Protein AF-A0A1F6ZNY7-F1 (afdb_monomer)

Nearest PDB structures (foldseek):
  6zw5-assembly1_A  TM=9.817E-01  e=1.149E+00  Nostoc punctiforme
  6zw4-assembly1_H  TM=9.532E-01  e=1.403E+00  Nostoc punctiforme
  8qfv-assembly1_0  TM=9.860E-01  e=2.912E+00  Synechocystis sp. PCC 6803
  8qhv-assembly1_0  TM=9.841E-01  e=4.058E+00  Synechocystis sp. PCC 6803
  4whe-assembly1_A  TM=9.569E-01  e=4.952E+00  Escherichia coli K-12

pLDDT: mean 96.02, std 4.6, range [66.75, 98.31]

Mean predicted aligned error: 2.65 Å

Secondary structure (DSSP, 8-state):
-HHHHHHHHHHHHHHHHHHHHHHHHHHHHHTT-HHHHHHHHHHHHHHHHHHHHHHHHHHT-

Radius of gyration: 14.11 Å; Cα contacts (8 Å, |Δi|>4): 41; chains: 1; bounding box: 34×14×35 Å

Solvent-accessible surface area (backbone atoms only — not comparable to full-atom values): 3246 Å² total; per-residue (Å²): 109,73,66,57,56,51,43,50,53,52,41,53,53,41,50,55,49,39,54,54,34,53,56,52,22,51,53,24,52,76,71,68,36,60,70,58,21,53,49,30,52,54,54,36,53,54,44,50,54,53,34,53,54,44,50,60,53,51,76,78,104

Structure (mmCIF, N/CA/C/O backbone):
data_AF-A0A1F6ZNY7-F1
#
_entry.id   AF-A0A1F6ZNY7-F1
#
loop_
_atom_site.group_PDB
_atom_site.id
_atom_site.type_symbol
_atom_site.label_atom_id
_atom_site.label_alt_id
_atom_site.label_comp_id
_atom_site.label_asym_id
_atom_site.label_entity_id
_atom_site.label_seq_id
_atom_site.pdbx_PDB_ins_code
_atom_site.Cartn_x
_atom_site.Cartn_y
_atom_site.Cartn_z
_atom_site.occupancy
_atom_site.B_iso_or_equiv
_atom_site.auth_seq_id
_atom_site.auth_comp_id
_atom_site.auth_asym_id
_atom_site.auth_atom_id
_atom_site.pdbx_PDB_model_num
ATOM 1 N N . MET A 1 1 ? 18.554 1.376 -18.168 1.00 66.75 1 MET A N 1
ATOM 2 C CA . MET A 1 1 ? 18.581 2.269 -16.974 1.00 66.75 1 MET A CA 1
ATOM 3 C C . MET A 1 1 ? 17.264 2.986 -16.663 1.00 66.75 1 MET A C 1
ATOM 5 O O . MET A 1 1 ? 16.803 2.867 -15.534 1.00 66.75 1 MET A O 1
ATOM 9 N N . LYS A 1 2 ? 16.642 3.738 -17.594 1.00 87.75 2 LYS A N 1
ATOM 10 C CA . LYS A 1 2 ? 15.426 4.535 -17.289 1.00 87.75 2 LYS A CA 1
ATOM 11 C C . LYS A 1 2 ? 14.249 3.691 -16.765 1.00 87.75 2 LYS A C 1
ATOM 13 O O . LYS A 1 2 ? 13.563 4.117 -15.845 1.00 87.75 2 LYS A O 1
ATOM 18 N N . ARG A 1 3 ? 14.038 2.484 -17.309 1.00 89.06 3 ARG A N 1
ATOM 19 C CA . ARG A 1 3 ? 12.972 1.562 -16.873 1.00 89.06 3 ARG A CA 1
ATOM 20 C C . ARG A 1 3 ? 13.198 1.024 -15.455 1.00 89.06 3 ARG A C 1
ATOM 22 O O . ARG A 1 3 ? 12.304 1.183 -14.635 1.00 89.06 3 ARG A O 1
ATOM 29 N N . LYS A 1 4 ? 14.401 0.521 -15.154 1.00 92.75 4 LYS A N 1
ATOM 30 C CA . LYS A 1 4 ? 14.819 0.094 -13.805 1.00 92.75 4 LYS A CA 1
ATOM 31 C C . LYS A 1 4 ? 14.569 1.176 -12.742 1.00 92.75 4 LYS A C 1
ATOM 33 O O . LYS A 1 4 ? 13.868 0.928 -11.7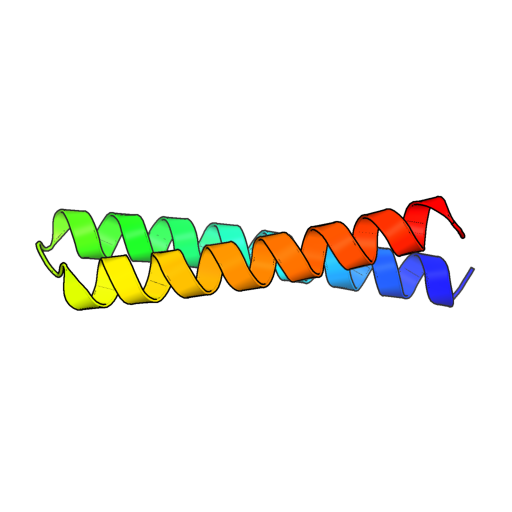71 1.00 92.75 4 LYS A O 1
ATOM 38 N N . LYS A 1 5 ? 15.017 2.414 -12.999 1.00 94.81 5 LYS A N 1
ATOM 39 C CA . LYS A 1 5 ? 14.782 3.560 -12.096 1.00 94.81 5 LYS A CA 1
ATOM 40 C C . LYS A 1 5 ? 13.294 3.891 -11.909 1.00 94.81 5 LYS A C 1
ATOM 42 O O . LYS A 1 5 ? 12.885 4.253 -10.812 1.00 94.81 5 LYS A O 1
ATOM 47 N N . ARG A 1 6 ? 12.471 3.783 -12.962 1.00 94.19 6 ARG A N 1
ATOM 48 C CA . ARG A 1 6 ? 11.012 3.993 -12.855 1.00 94.19 6 ARG A CA 1
ATOM 49 C C . ARG A 1 6 ? 10.335 2.913 -12.012 1.00 94.19 6 ARG A C 1
ATOM 51 O O . ARG A 1 6 ? 9.464 3.248 -11.221 1.00 94.19 6 ARG A O 1
ATOM 58 N N . LEU A 1 7 ? 10.741 1.654 -12.171 1.00 95.44 7 LEU A N 1
ATOM 59 C CA . LEU A 1 7 ? 10.223 0.546 -11.367 1.00 95.44 7 LEU A CA 1
ATOM 60 C C . LEU A 1 7 ? 10.573 0.726 -9.887 1.00 95.44 7 LEU A C 1
ATOM 62 O O . LEU A 1 7 ? 9.672 0.656 -9.062 1.00 95.44 7 LEU A O 1
ATOM 66 N N . GLN A 1 8 ? 11.827 1.069 -9.569 1.00 96.25 8 GLN A N 1
ATOM 67 C CA . GLN A 1 8 ? 12.256 1.363 -8.193 1.00 96.25 8 GLN A CA 1
ATOM 68 C C . GLN A 1 8 ? 11.416 2.473 -7.549 1.00 96.25 8 GLN A C 1
ATOM 70 O O . GLN A 1 8 ? 10.834 2.259 -6.493 1.00 96.25 8 GLN A O 1
ATOM 75 N N . LYS A 1 9 ? 11.241 3.614 -8.231 1.00 96.62 9 LYS A N 1
ATOM 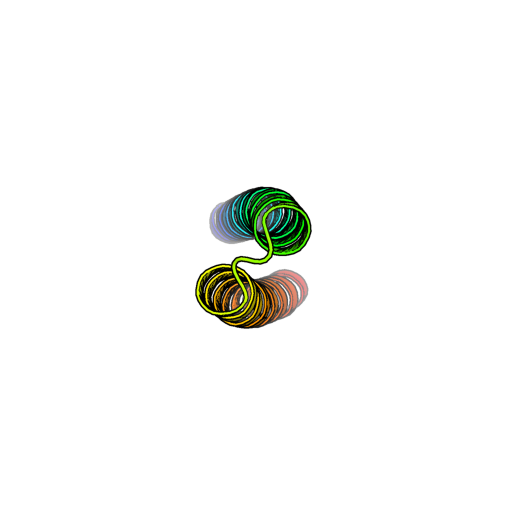76 C CA . LYS A 1 9 ? 10.372 4.698 -7.736 1.00 96.62 9 LYS A CA 1
ATOM 77 C C . LY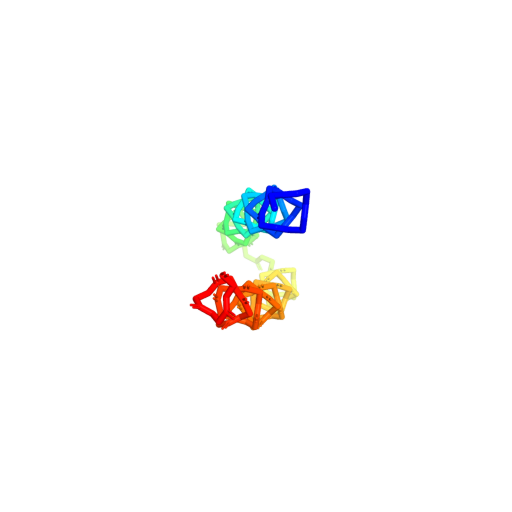S A 1 9 ? 8.921 4.255 -7.537 1.00 96.62 9 LYS A C 1
ATOM 79 O O . LYS A 1 9 ? 8.268 4.687 -6.594 1.00 96.62 9 LYS A O 1
ATOM 84 N N . GLY A 1 10 ? 8.407 3.411 -8.432 1.00 96.81 10 GLY A N 1
ATOM 85 C CA . GLY A 1 10 ? 7.065 2.846 -8.306 1.00 96.81 10 GLY A CA 1
ATOM 86 C C . GLY A 1 10 ? 6.922 1.945 -7.078 1.00 96.81 10 GLY A C 1
ATOM 87 O O . GLY A 1 10 ? 5.918 2.042 -6.381 1.00 96.81 10 GLY A O 1
ATOM 88 N N . ILE A 1 11 ? 7.928 1.113 -6.799 1.00 97.69 11 ILE A N 1
ATOM 89 C CA . ILE A 1 11 ? 7.984 0.235 -5.621 1.00 97.69 11 ILE A CA 1
ATOM 90 C C . ILE A 1 11 ? 8.071 1.068 -4.337 1.00 97.69 11 ILE A C 1
ATOM 92 O O . ILE A 1 11 ? 7.275 0.858 -3.428 1.00 97.69 11 ILE A O 1
ATOM 96 N N . GLU A 1 12 ? 8.958 2.065 -4.287 1.00 97.88 12 GLU A N 1
ATOM 97 C CA . GLU A 1 12 ? 9.076 2.985 -3.145 1.00 97.88 12 GLU A CA 1
ATOM 98 C C . GLU A 1 12 ? 7.763 3.732 -2.875 1.00 97.88 12 GLU A C 1
ATOM 100 O O . GLU A 1 12 ? 7.338 3.867 -1.730 1.00 97.88 12 GLU A O 1
ATOM 105 N N . SER A 1 13 ? 7.087 4.199 -3.930 1.00 97.94 13 SER A N 1
ATOM 106 C CA . SER A 1 13 ? 5.794 4.872 -3.794 1.00 97.94 13 SER A CA 1
ATOM 107 C C . SER A 1 13 ? 4.711 3.939 -3.255 1.00 97.94 13 SER A C 1
ATOM 109 O O . SER A 1 13 ? 3.910 4.366 -2.427 1.00 97.94 13 SER A O 1
ATOM 111 N N . LEU A 1 14 ? 4.668 2.687 -3.720 1.00 97.69 14 LEU A N 1
ATOM 112 C CA . LEU A 1 14 ? 3.729 1.686 -3.210 1.00 97.69 14 LEU A CA 1
ATOM 113 C C . LEU A 1 14 ? 4.004 1.366 -1.745 1.00 97.69 14 LEU A C 1
ATOM 115 O O . LEU A 1 14 ? 3.065 1.276 -0.963 1.00 97.69 14 LEU A O 1
ATOM 119 N N . GLN 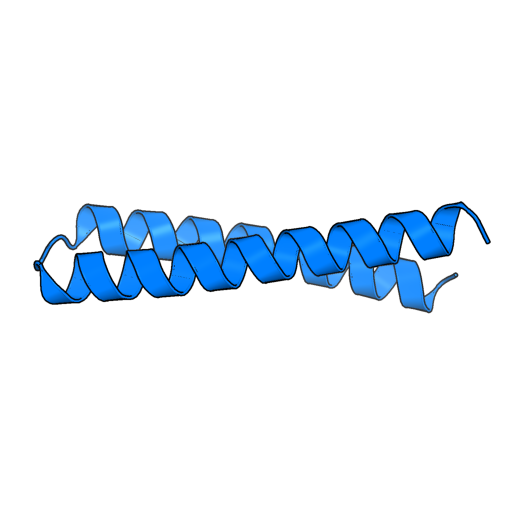A 1 15 ? 5.276 1.244 -1.367 1.00 97.94 15 GLN A N 1
AT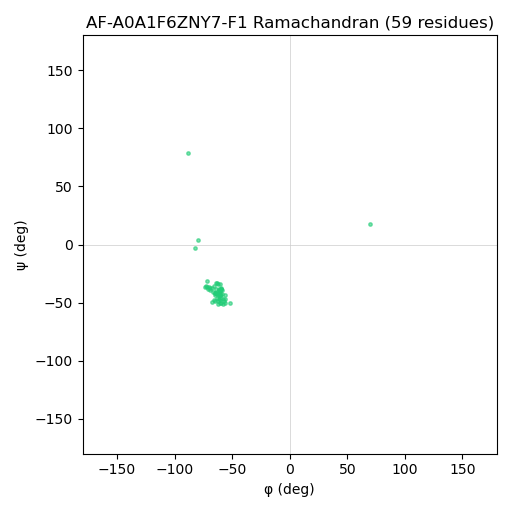OM 120 C CA . GLN A 1 15 ? 5.661 0.969 0.010 1.00 97.94 15 GLN A CA 1
ATOM 121 C C . GLN A 1 15 ? 5.204 2.079 0.962 1.00 97.94 15 GLN A C 1
ATOM 123 O O . GLN A 1 15 ? 4.534 1.784 1.945 1.00 97.94 15 GLN A O 1
ATOM 128 N N . LYS A 1 16 ? 5.427 3.350 0.609 1.00 98.12 16 LYS A N 1
ATOM 129 C CA . LYS A 1 16 ? 4.926 4.489 1.400 1.00 98.12 16 LYS A CA 1
ATOM 130 C C . LYS A 1 16 ? 3.403 4.500 1.530 1.00 98.12 16 LYS A C 1
ATOM 132 O O . LYS A 1 16 ? 2.869 4.875 2.567 1.00 98.12 16 LYS A O 1
ATOM 137 N N . GLN A 1 17 ? 2.687 4.116 0.473 1.00 98.00 17 GLN A N 1
ATOM 138 C CA . GLN A 1 17 ? 1.229 4.021 0.538 1.00 98.00 17 GLN A CA 1
ATOM 139 C C . GLN A 1 17 ? 0.763 2.870 1.430 1.00 98.00 17 GLN A C 1
ATOM 141 O O . GLN A 1 17 ? -0.217 3.041 2.147 1.00 98.00 17 GLN A O 1
ATOM 146 N N . ILE A 1 18 ? 1.444 1.721 1.392 1.00 98.25 18 ILE A N 1
ATOM 147 C CA . ILE A 1 18 ? 1.163 0.588 2.282 1.00 98.25 18 ILE A CA 1
ATOM 148 C C . ILE A 1 18 ? 1.344 1.018 3.738 1.00 98.25 18 ILE A C 1
ATOM 150 O O . ILE A 1 18 ? 0.408 0.858 4.511 1.00 98.25 18 ILE A O 1
ATOM 154 N N . GLU A 1 19 ? 2.475 1.640 4.076 1.00 98.25 19 GLU A N 1
ATOM 155 C CA . GLU A 1 19 ? 2.758 2.142 5.430 1.00 98.25 19 GLU A CA 1
ATOM 156 C C . GLU A 1 19 ? 1.670 3.122 5.902 1.00 98.25 19 GLU A C 1
ATOM 158 O O . GLU A 1 19 ? 1.097 2.957 6.978 1.00 98.25 19 GLU A O 1
ATOM 163 N N . LEU A 1 20 ? 1.282 4.081 5.051 1.00 98.12 20 LEU A N 1
ATOM 164 C CA . LEU A 1 20 ? 0.200 5.020 5.359 1.00 98.12 20 LEU A CA 1
ATOM 165 C C . LEU A 1 20 ? -1.149 4.319 5.589 1.00 98.12 20 LEU A C 1
ATOM 167 O O . LEU A 1 20 ? -1.935 4.746 6.435 1.00 98.12 20 LEU A O 1
ATOM 171 N N . HIS A 1 21 ? -1.464 3.283 4.811 1.00 97.75 21 HIS A N 1
ATOM 172 C CA . HIS A 1 21 ? -2.697 2.525 5.002 1.00 97.75 21 HIS A CA 1
ATOM 173 C C . HIS A 1 21 ? -2.649 1.645 6.249 1.00 97.75 21 HIS A C 1
ATOM 175 O O . HIS A 1 21 ? -3.670 1.540 6.917 1.00 97.75 21 HIS A O 1
ATOM 181 N N . GLU A 1 22 ? -1.498 1.066 6.593 1.00 97.94 22 GLU A N 1
ATOM 182 C CA . GLU A 1 22 ? -1.310 0.290 7.824 1.00 97.94 22 GLU A CA 1
ATOM 183 C C . GLU A 1 22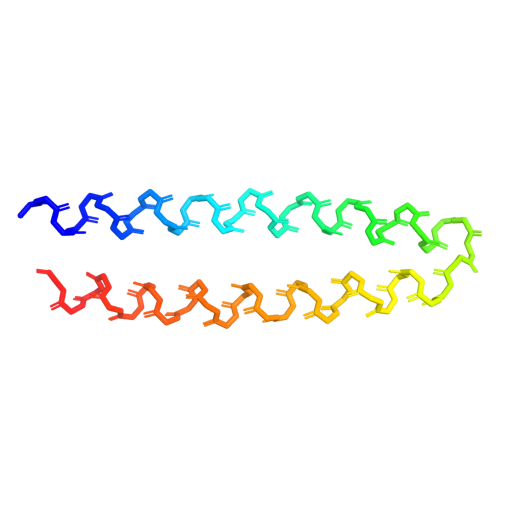 ? -1.509 1.180 9.063 1.00 97.94 22 GLU A C 1
ATOM 185 O O . GLU A 1 22 ? -2.245 0.805 9.976 1.00 97.94 22 GLU A O 1
ATOM 190 N N . GLU A 1 23 ? -0.975 2.407 9.060 1.00 98.19 23 GLU A N 1
ATOM 191 C CA . GLU A 1 23 ? -1.230 3.385 10.128 1.00 98.19 23 GLU A CA 1
ATOM 192 C C . GLU A 1 23 ? -2.713 3.760 10.244 1.00 98.19 23 GLU A C 1
ATOM 194 O O . GLU A 1 23 ? -3.260 3.842 11.345 1.00 98.19 23 GLU A O 1
ATOM 199 N N . LYS A 1 24 ? -3.383 3.996 9.110 1.00 97.69 24 LYS A N 1
ATOM 200 C CA . LYS A 1 24 ? -4.811 4.347 9.090 1.00 97.69 24 LYS A CA 1
ATOM 201 C C . LYS A 1 24 ? -5.705 3.182 9.505 1.00 97.69 24 LYS A C 1
ATOM 203 O O . LYS A 1 24 ? -6.693 3.408 10.195 1.00 97.69 24 LYS A O 1
ATOM 208 N N . MET A 1 25 ? -5.351 1.961 9.111 1.00 97.88 25 MET A N 1
ATOM 209 C CA . MET A 1 25 ? -6.022 0.734 9.535 1.00 97.88 25 MET A CA 1
ATOM 210 C C . MET A 1 25 ? -5.933 0.582 11.049 1.00 97.88 25 MET A C 1
ATOM 212 O O . MET A 1 25 ? -6.951 0.381 11.700 1.00 97.88 25 MET A O 1
ATOM 216 N N . LYS A 1 26 ? -4.734 0.772 11.615 1.00 97.62 26 LYS A N 1
ATOM 217 C CA . LYS A 1 26 ? -4.524 0.709 13.062 1.00 97.62 26 LYS A CA 1
ATOM 218 C C . LYS A 1 26 ? -5.397 1.722 13.807 1.00 97.62 26 LYS A C 1
ATOM 220 O O . LYS A 1 26 ? -6.071 1.342 14.755 1.00 97.62 26 LYS A O 1
ATOM 225 N N . LYS A 1 27 ? -5.437 2.978 13.349 1.00 97.88 27 LYS A N 1
ATOM 226 C CA . LYS A 1 27 ? -6.310 4.013 13.935 1.00 97.88 27 LYS A CA 1
ATOM 227 C C . LYS A 1 27 ? -7.791 3.647 13.839 1.00 97.88 27 LYS A C 1
ATOM 229 O O . LYS A 1 27 ? -8.510 3.789 14.816 1.00 97.88 27 LYS A O 1
ATOM 234 N N . ALA A 1 28 ? -8.236 3.131 12.692 1.00 96.88 28 ALA A N 1
ATOM 235 C CA . ALA A 1 28 ? -9.614 2.673 12.529 1.00 96.88 28 ALA A CA 1
ATOM 236 C C . ALA A 1 28 ? -9.960 1.533 13.504 1.00 96.88 28 ALA A C 1
ATOM 238 O O . ALA A 1 28 ? -11.040 1.550 14.089 1.00 96.88 28 ALA A O 1
ATOM 239 N N . GLY A 1 29 ? -9.031 0.596 13.732 1.00 96.06 29 GLY A N 1
ATOM 240 C CA . GLY A 1 29 ? -9.181 -0.462 14.734 1.00 96.06 29 GLY A CA 1
ATOM 241 C C . GLY A 1 29 ? -9.230 0.075 16.170 1.00 96.06 29 GLY A C 1
ATOM 242 O O . GLY A 1 29 ? -10.075 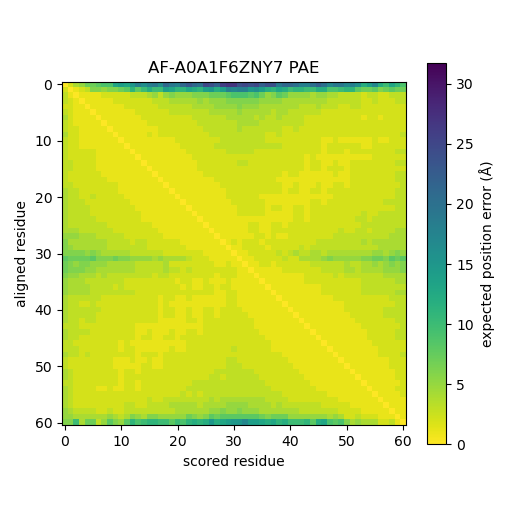-0.347 16.955 1.00 96.06 29 GLY A O 1
ATOM 243 N N . GLU A 1 30 ? -8.387 1.057 16.506 1.00 97.31 30 GLU A N 1
ATOM 244 C CA . GLU A 1 30 ? -8.405 1.747 17.809 1.00 97.31 30 GLU A CA 1
ATOM 245 C C . GLU A 1 30 ? -9.726 2.504 18.052 1.00 97.31 30 GLU A C 1
ATOM 247 O O . GLU A 1 30 ? -10.220 2.544 19.177 1.00 97.31 30 GLU A O 1
ATOM 252 N N . GLU A 1 31 ? -10.332 3.057 16.999 1.00 97.19 31 GLU A N 1
ATOM 253 C CA . GLU A 1 31 ? -11.631 3.744 17.034 1.00 97.19 31 GLU A CA 1
ATOM 254 C C . GLU A 1 31 ? -12.838 2.783 16.979 1.00 97.19 31 GLU A C 1
ATOM 256 O O . GLU A 1 31 ? -13.986 3.225 17.049 1.00 97.19 31 GLU A O 1
ATOM 261 N N . GLY A 1 32 ? -12.608 1.470 16.841 1.00 96.75 32 GLY A N 1
ATOM 262 C CA . GLY A 1 32 ? -13.665 0.463 16.701 1.00 96.75 32 GLY A CA 1
ATOM 263 C C . GLY A 1 32 ? -14.412 0.518 15.361 1.00 96.75 32 GLY A C 1
ATOM 264 O O . GLY A 1 32 ? -15.507 -0.033 15.234 1.00 96.75 32 GLY A O 1
ATOM 265 N N . ASN A 1 33 ? -13.844 1.176 14.349 1.00 97.69 33 ASN A N 1
ATOM 266 C CA . ASN A 1 33 ? -14.435 1.318 13.024 1.00 97.69 33 ASN A CA 1
ATOM 267 C C . ASN A 1 33 ? -14.053 0.140 12.109 1.00 97.69 33 ASN A C 1
ATOM 269 O O . ASN A 1 33 ? -13.186 0.248 11.239 1.00 97.69 33 ASN A O 1
ATOM 273 N N . ILE A 1 34 ? -14.739 -0.987 12.308 1.00 95.75 34 ILE A N 1
ATOM 274 C CA . ILE A 1 34 ? -14.469 -2.273 11.640 1.00 95.75 34 ILE A CA 1
ATOM 275 C C . ILE A 1 34 ? -14.591 -2.177 10.108 1.00 95.75 34 ILE A C 1
ATOM 277 O O . ILE A 1 34 ? -13.804 -2.782 9.379 1.00 95.75 34 ILE A O 1
ATOM 281 N N . GLU A 1 35 ? -15.558 -1.411 9.591 1.00 97.06 35 GLU A N 1
ATOM 282 C CA . GLU A 1 35 ? -15.732 -1.249 8.140 1.00 97.06 35 GLU A CA 1
ATOM 283 C C . GLU A 1 35 ? -14.532 -0.540 7.507 1.00 97.06 35 GLU A C 1
ATOM 285 O O . GLU A 1 35 ? -14.024 -0.963 6.463 1.00 97.06 35 GLU A O 1
ATOM 290 N N . LEU A 1 36 ? -14.055 0.522 8.159 1.00 97.19 36 LEU A N 1
ATOM 291 C CA . LEU A 1 36 ? -12.916 1.298 7.689 1.00 97.19 36 LEU A CA 1
ATOM 292 C C . LEU A 1 36 ? -11.600 0.522 7.829 1.00 97.19 36 LEU A C 1
ATOM 294 O O . LEU A 1 36 ? -10.754 0.579 6.935 1.00 97.19 36 LEU A O 1
ATOM 298 N N . GLU A 1 37 ? -11.441 -0.240 8.911 1.00 97.44 37 GLU A N 1
ATOM 299 C CA . GLU A 1 37 ? -10.324 -1.171 9.086 1.00 97.44 37 GLU A CA 1
ATOM 300 C C . GLU A 1 37 ? -10.285 -2.198 7.942 1.00 97.44 37 GLU A C 1
ATOM 302 O O . GLU A 1 37 ? -9.275 -2.319 7.243 1.00 97.44 37 GLU A O 1
ATOM 307 N N . GLY A 1 38 ? -11.415 -2.861 7.668 1.00 97.38 38 GLY A N 1
ATOM 308 C CA . GLY A 1 38 ? -11.535 -3.838 6.586 1.00 97.38 38 GLY A CA 1
ATOM 309 C C . GLY A 1 38 ? -11.324 -3.236 5.192 1.00 97.38 38 GLY A C 1
ATOM 310 O O . GLY A 1 38 ? -10.765 -3.891 4.306 1.00 97.38 38 GLY A O 1
ATOM 311 N N . TYR A 1 39 ? -11.722 -1.978 4.981 1.00 98.06 39 TYR A N 1
ATOM 312 C CA . TYR A 1 39 ? -11.399 -1.234 3.763 1.00 98.06 39 TYR A CA 1
ATOM 313 C C . TYR A 1 39 ? -9.883 -1.080 3.590 1.00 98.06 39 TYR A C 1
ATOM 315 O O . TYR A 1 39 ? -9.342 -1.424 2.535 1.00 98.06 39 TYR A O 1
ATOM 323 N N . TYR A 1 40 ? -9.177 -0.617 4.627 1.00 97.69 40 TYR A N 1
ATOM 324 C CA . TYR A 1 40 ? -7.728 -0.442 4.547 1.00 97.69 40 TYR A CA 1
ATOM 325 C C . TYR A 1 40 ? -6.983 -1.764 4.391 1.00 97.69 40 TYR A C 1
ATOM 327 O O . TYR A 1 40 ? -6.024 -1.816 3.622 1.00 97.69 40 TYR A O 1
ATOM 335 N N . GLN A 1 41 ? -7.451 -2.841 5.023 1.00 97.88 41 GLN A N 1
ATOM 336 C CA . GLN A 1 41 ? -6.884 -4.174 4.833 1.00 97.88 41 GLN A CA 1
ATOM 337 C C . GLN A 1 41 ? -6.908 -4.598 3.355 1.00 97.88 41 GLN A C 1
ATOM 339 O O . GLN A 1 41 ? -5.880 -5.004 2.807 1.00 97.88 41 GLN A O 1
ATOM 344 N N . LYS A 1 42 ? -8.054 -4.443 2.675 1.00 98.12 42 LYS A N 1
ATOM 345 C CA . LYS A 1 42 ? -8.183 -4.755 1.239 1.00 98.12 42 LYS A CA 1
ATOM 346 C C . LYS A 1 42 ? -7.260 -3.888 0.381 1.00 98.12 42 LYS A C 1
ATOM 348 O O . LYS A 1 42 ? -6.606 -4.392 -0.535 1.00 98.12 42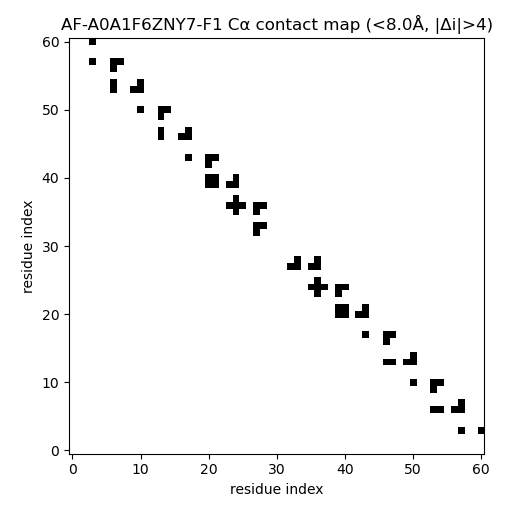 LYS A O 1
ATOM 353 N N . GLU A 1 43 ? -7.167 -2.599 0.699 1.00 98.12 43 GLU A N 1
ATOM 354 C CA . GLU A 1 43 ? -6.279 -1.662 0.006 1.00 98.12 43 GLU A CA 1
ATOM 355 C C . GLU A 1 43 ? -4.794 -2.018 0.177 1.00 98.12 43 GLU A C 1
ATOM 357 O O . GLU A 1 43 ? -4.017 -1.888 -0.775 1.00 98.12 43 GLU A O 1
ATOM 362 N N . ILE A 1 44 ? -4.392 -2.477 1.367 1.00 98.25 44 ILE A N 1
ATOM 363 C CA . ILE A 1 44 ? -3.030 -2.941 1.660 1.00 98.25 44 ILE A CA 1
ATOM 364 C C . ILE A 1 44 ? -2.710 -4.189 0.838 1.00 98.25 44 ILE A C 1
ATOM 366 O O . ILE A 1 44 ? -1.669 -4.234 0.181 1.00 98.25 44 ILE A O 1
ATOM 370 N N . GLU A 1 45 ? -3.600 -5.185 0.819 1.00 98.31 45 GLU A N 1
ATOM 371 C CA . GLU A 1 45 ? -3.393 -6.413 0.043 1.00 98.31 45 GLU A CA 1
ATOM 372 C C . GLU A 1 45 ? -3.256 -6.141 -1.458 1.00 98.31 45 GLU A C 1
ATOM 374 O O . GLU A 1 45 ? -2.365 -6.688 -2.115 1.00 98.31 45 GLU A O 1
ATOM 379 N N . ALA A 1 46 ? -4.109 -5.275 -2.013 1.00 98.12 46 ALA A N 1
ATOM 380 C CA . ALA A 1 46 ? -4.039 -4.900 -3.421 1.00 98.12 46 ALA A CA 1
ATOM 381 C C . ALA A 1 46 ? -2.691 -4.241 -3.763 1.00 98.12 46 ALA A C 1
ATOM 383 O O . ALA A 1 46 ? -2.061 -4.590 -4.767 1.00 98.12 46 ALA A O 1
ATOM 384 N N . LYS A 1 47 ? -2.207 -3.334 -2.902 1.00 97.75 47 LYS A N 1
ATOM 385 C CA . LYS A 1 47 ? -0.918 -2.654 -3.095 1.00 97.75 47 LYS A CA 1
ATOM 386 C C . LYS A 1 47 ? 0.277 -3.582 -2.898 1.00 97.75 47 LYS A C 1
ATOM 388 O O . LYS A 1 47 ? 1.232 -3.471 -3.664 1.00 97.75 47 LYS A O 1
ATOM 393 N N . LYS A 1 48 ? 0.223 -4.524 -1.946 1.00 98.00 48 LYS A N 1
ATOM 394 C CA . LYS A 1 48 ? 1.253 -5.566 -1.768 1.00 98.00 48 LYS A CA 1
ATOM 395 C C . LYS A 1 48 ? 1.388 -6.414 -3.036 1.00 98.00 48 LYS A C 1
ATOM 397 O O . LYS A 1 48 ? 2.488 -6.532 -3.567 1.00 98.00 48 LYS A O 1
ATOM 402 N N . LYS A 1 49 ? 0.268 -6.855 -3.620 1.00 98.06 49 LYS A N 1
ATOM 403 C CA . LYS A 1 49 ? 0.263 -7.590 -4.900 1.00 98.06 49 LYS A CA 1
ATOM 404 C C . LYS A 1 49 ? 0.823 -6.771 -6.071 1.00 98.06 49 LYS A C 1
ATOM 406 O O . LYS A 1 49 ? 1.529 -7.321 -6.914 1.00 98.06 49 LYS A O 1
ATOM 411 N N . ASP A 1 50 ? 0.515 -5.473 -6.173 1.00 97.44 50 ASP A N 1
ATOM 412 C CA . ASP A 1 50 ? 1.105 -4.615 -7.222 1.00 97.44 50 ASP A CA 1
ATOM 413 C C . ASP A 1 50 ? 2.615 -4.412 -7.010 1.00 97.44 50 ASP A C 1
ATOM 415 O O . ASP A 1 50 ? 3.394 -4.416 -7.968 1.00 97.44 50 ASP A O 1
ATOM 419 N N . LYS A 1 51 ? 3.044 -4.290 -5.748 1.00 97.38 51 LYS A N 1
ATOM 420 C CA . LYS A 1 51 ? 4.454 -4.160 -5.375 1.00 97.38 51 LYS A CA 1
ATOM 421 C C . LYS A 1 51 ? 5.241 -5.407 -5.776 1.00 97.38 51 LYS A C 1
ATOM 423 O O . LYS A 1 51 ? 6.206 -5.273 -6.525 1.00 97.38 51 LYS A O 1
ATOM 428 N N . GLU A 1 52 ? 4.768 -6.593 -5.397 1.00 97.62 52 GLU A N 1
ATOM 429 C CA . GLU A 1 52 ? 5.383 -7.882 -5.746 1.00 97.62 52 GLU A CA 1
ATOM 430 C C . GLU A 1 52 ? 5.533 -8.053 -7.264 1.00 97.62 52 GLU A C 1
ATOM 432 O O . GLU A 1 52 ? 6.590 -8.439 -7.764 1.00 97.62 52 GLU A O 1
ATOM 437 N N . LYS A 1 53 ? 4.501 -7.691 -8.040 1.00 97.25 53 LYS A N 1
ATOM 438 C CA . LYS A 1 53 ? 4.573 -7.725 -9.510 1.00 97.25 53 LYS A CA 1
ATOM 439 C C . LYS A 1 53 ? 5.673 -6.814 -10.049 1.00 97.25 53 LYS A C 1
ATOM 441 O O . LYS A 1 53 ? 6.374 -7.186 -10.991 1.00 97.25 53 LYS A O 1
ATOM 446 N N . LYS A 1 54 ? 5.829 -5.613 -9.487 1.00 96.12 54 LYS A N 1
ATOM 447 C CA . LYS A 1 54 ? 6.877 -4.669 -9.908 1.00 96.12 54 LYS A CA 1
ATOM 448 C C . LYS A 1 54 ? 8.267 -5.119 -9.481 1.00 96.12 54 LYS A C 1
ATOM 450 O O . LYS A 1 54 ? 9.197 -4.926 -10.261 1.00 96.12 54 LYS A O 1
ATOM 455 N N . GLU A 1 55 ? 8.406 -5.730 -8.309 1.00 95.94 55 GLU A N 1
ATOM 456 C CA . GLU A 1 55 ? 9.656 -6.338 -7.840 1.00 95.94 55 GLU A CA 1
ATOM 457 C C . GLU A 1 55 ? 10.080 -7.485 -8.762 1.00 95.94 55 GLU A C 1
ATOM 459 O O . GLU A 1 55 ? 11.1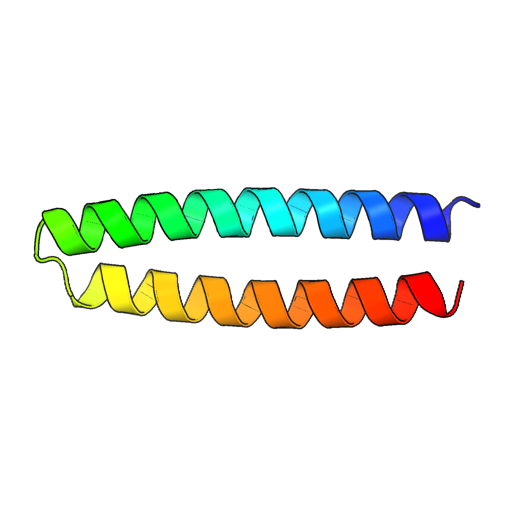81 -7.450 -9.308 1.00 95.94 55 GLU A O 1
ATOM 464 N N . ALA A 1 56 ? 9.166 -8.401 -9.096 1.00 96.69 56 ALA A N 1
ATOM 465 C CA . ALA A 1 56 ? 9.434 -9.485 -10.044 1.00 96.69 56 ALA A CA 1
ATOM 466 C C . ALA A 1 56 ? 9.818 -8.976 -11.449 1.00 96.69 56 ALA A C 1
ATOM 468 O O . ALA A 1 56 ? 10.623 -9.585 -12.156 1.00 96.69 56 ALA A O 1
ATOM 469 N N . LEU A 1 57 ? 9.252 -7.846 -11.890 1.00 95.38 57 LEU A N 1
ATOM 470 C CA . LEU A 1 57 ? 9.653 -7.193 -13.142 1.00 95.38 57 LEU A CA 1
ATOM 471 C C . LEU A 1 57 ? 11.027 -6.517 -13.048 1.00 95.38 57 LEU A C 1
ATOM 473 O O . LEU A 1 57 ? 11.713 -6.409 -14.065 1.00 95.38 57 LEU A O 1
ATOM 477 N N . LEU A 1 58 ? 11.403 -6.023 -11.868 1.00 93.94 58 LEU A N 1
ATOM 478 C CA . LEU A 1 58 ? 12.686 -5.377 -11.610 1.00 93.94 58 LEU A CA 1
ATOM 479 C C . LEU A 1 58 ? 13.831 -6.393 -11.561 1.00 93.94 58 LEU A C 1
ATOM 481 O O . LEU A 1 58 ? 14.916 -6.092 -12.046 1.00 93.94 58 LEU A O 1
ATOM 485 N N . GLU A 1 59 ? 13.591 -7.586 -11.020 1.00 92.88 59 GLU A N 1
ATOM 486 C CA . GLU A 1 59 ? 14.568 -8.684 -11.022 1.00 92.88 59 GLU A CA 1
ATOM 487 C C . GLU A 1 59 ? 14.884 -9.171 -12.439 1.00 92.88 59 GLU A C 1
ATOM 489 O O . GLU A 1 59 ? 16.021 -9.516 -12.748 1.00 92.88 59 GLU A O 1
ATOM 494 N N . LYS A 1 60 ? 13.894 -9.125 -13.336 1.00 91.69 60 LYS A N 1
ATOM 495 C CA . LYS A 1 60 ? 14.043 -9.480 -14.757 1.00 91.69 60 LYS A CA 1
ATOM 496 C C . LYS A 1 60 ? 14.683 -8.367 -15.614 1.00 91.69 60 LYS A C 1
ATOM 498 O O . LYS A 1 60 ? 14.722 -8.509 -16.837 1.00 91.69 60 LYS A O 1
ATOM 503 N N . GLN A 1 61 ? 15.112 -7.244 -15.015 1.00 84.38 61 GLN A N 1
ATOM 504 C CA . GLN A 1 61 ? 15.683 -6.049 -15.676 1.00 84.38 61 GLN A CA 1
ATOM 505 C C . GLN A 1 61 ? 17.182 -5.863 -15.419 1.00 84.38 61 GLN A C 1
ATOM 507 O O . GLN A 1 61 ? 17.877 -5.662 -16.437 1.00 84.38 61 GLN A O 1
#

Foldseek 3Di:
DVLLVVLVVLLVVLVVVLVVLVVQLVVCVVVVNVVSNVVSVVVNVVSVVVNVVSVVVSVVD

Sequence (61 aa):
MKRKKRLQKGIESLQKQIELHEEKMKKAGEEGNIELEGYYQKEIEAKKKDKEKKEALLEKQ